Protein AF-A0A3S4K593-F1 (afdb_monomer_lite)

pLDDT: mean 78.98, std 23.06, range [25.23, 98.31]

Foldseek 3Di:
DDDPDDDPLRVLVVVLVVLCVQPQKDAQLSQVLVVPPVGPVVNVVVLVVCVVVVQWDWACLFPQRDGTMIGGPVSSVVLVVLQVCLVPPDWFDKDKDQLQDSLNCYQRRHDQADFPDPDDDHNDPQKIWIDGSLDTQKTADHPRPDIGGRDPPDDPDDDPDDDDDDDPDRRPGNGRHRPDDDD

Organism: Escherichia coli (NCBI:txid562)

Radius of gyration: 18.24 Å; chains: 1; bounding box: 59×36×46 Å

Sequence (183 aa):
MQVEPLNDTERMLALAENMLDRYGIISRQAVIAENIPGGFPSMQTL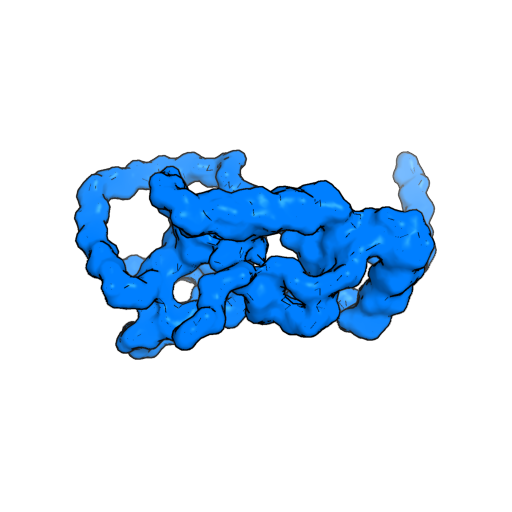CRSMEDSGRIMRGRFVEGLGGAQFAERLTIDRLRDLATQTTQTRHYTPVALSANDPANAWGNLLPWPAHPATLIPTRRAGALVVVSGGKLLLYLAQGGKKNAGLAGKRGITRPRGFPRADYRTASRTTAALYANRSE

Secondary structure (DSSP, 8-state):
---PPPPHHHHHHHHHHHHHHHHSEEEHHHHHHTT-TTHHHHHHHHHHHHHHTTSSEEE--STTS-S-EEE-HHHHHHHHHHHHHHTS---PPPEEEETT-TT--BTTTBPPPP-S-S------TT-EEEEETTEEEEEE-TTSS-EEE-STTS--PPPS-------S--SS-SSTT-S----

InterPro domains:
  IPR055367 Large helicase-related protein, winged-helix domain 4 [PF23234] (7-89)

Structure (mmCIF, N/CA/C/O backbone):
data_AF-A0A3S4K593-F1
#
_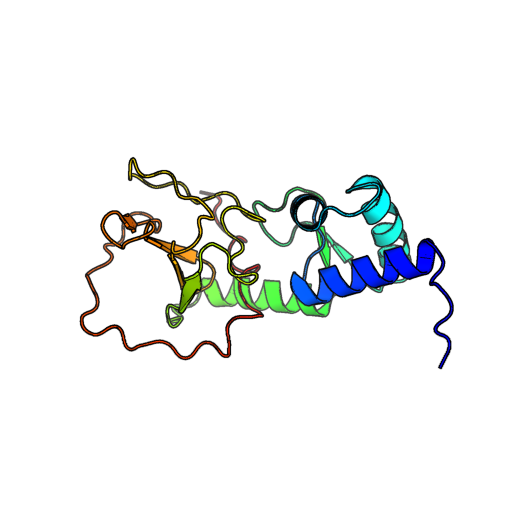entry.id   AF-A0A3S4K593-F1
#
loop_
_atom_site.group_PDB
_atom_site.id
_atom_site.type_symbol
_atom_site.label_atom_id
_atom_site.label_alt_id
_atom_site.label_comp_id
_atom_site.label_asym_id
_atom_site.label_entity_id
_atom_site.label_seq_id
_atom_site.pdbx_PDB_ins_code
_atom_site.Cartn_x
_atom_site.Cartn_y
_atom_site.Cartn_z
_atom_site.occupancy
_atom_site.B_iso_or_equiv
_atom_site.auth_seq_id
_atom_site.auth_comp_id
_atom_site.auth_asym_id
_atom_site.auth_atom_id
_atom_site.pdbx_PDB_model_num
ATOM 1 N N . MET A 1 1 ? -34.392 -3.639 -4.701 1.00 53.28 1 MET A N 1
ATOM 2 C CA . MET A 1 1 ? -33.693 -3.336 -3.437 1.00 53.28 1 MET A CA 1
ATOM 3 C C . MET A 1 1 ? -33.120 -1.935 -3.575 1.00 53.28 1 MET A C 1
ATOM 5 O O . MET A 1 1 ? -32.206 -1.757 -4.368 1.00 53.28 1 MET A O 1
ATOM 9 N N . GLN A 1 2 ? -33.743 -0.931 -2.954 1.00 54.97 2 GLN A N 1
ATOM 10 C CA . GLN A 1 2 ? -33.193 0.428 -2.932 1.00 54.97 2 GLN A CA 1
ATOM 11 C C . GLN A 1 2 ? -32.052 0.427 -1.911 1.00 54.97 2 GLN A C 1
ATOM 13 O O . GLN A 1 2 ? -32.280 0.109 -0.749 1.00 54.97 2 GLN A O 1
ATOM 18 N N . VAL A 1 3 ? -30.823 0.668 -2.366 1.00 69.25 3 VAL A N 1
ATOM 19 C CA . VAL A 1 3 ? -29.665 0.824 -1.480 1.00 69.25 3 VAL A CA 1
ATOM 20 C C . VAL A 1 3 ? -29.672 2.276 -1.026 1.00 69.25 3 VAL A C 1
ATOM 22 O O . VAL A 1 3 ? -29.560 3.166 -1.871 1.00 69.25 3 VAL A O 1
ATOM 25 N N . GLU A 1 4 ? -29.857 2.522 0.271 1.00 74.25 4 GLU A N 1
ATOM 26 C CA . GLU A 1 4 ? -29.693 3.875 0.800 1.00 74.25 4 GLU A CA 1
ATOM 27 C C . GLU A 1 4 ? -28.252 4.358 0.580 1.00 74.25 4 GLU A C 1
ATOM 29 O O . GLU A 1 4 ? -27.303 3.577 0.716 1.00 74.25 4 GLU A O 1
ATOM 34 N N . PRO A 1 5 ? -28.062 5.634 0.207 1.00 75.44 5 PRO A N 1
ATOM 35 C CA . PRO A 1 5 ? -26.732 6.187 0.041 1.00 75.44 5 PRO A CA 1
ATOM 36 C C . PRO A 1 5 ? -26.028 6.271 1.401 1.00 75.44 5 PRO A C 1
ATOM 38 O O . PRO A 1 5 ? -26.540 6.890 2.328 1.00 75.44 5 PRO A O 1
ATOM 41 N N . LEU A 1 6 ? -24.830 5.684 1.488 1.00 80.50 6 LEU A N 1
ATOM 42 C CA . LEU A 1 6 ? -23.963 5.798 2.665 1.00 80.50 6 LEU A CA 1
ATOM 43 C C . LEU A 1 6 ? -23.720 7.269 3.006 1.00 80.50 6 LEU A C 1
ATOM 45 O O . LEU A 1 6 ? -23.399 8.064 2.109 1.00 80.50 6 LEU A O 1
ATOM 49 N N . ASN A 1 7 ? -23.798 7.602 4.295 1.00 90.56 7 ASN A N 1
ATOM 50 C CA . ASN A 1 7 ? -23.361 8.911 4.768 1.00 90.56 7 ASN A CA 1
ATOM 51 C C . ASN A 1 7 ? -21.830 9.058 4.623 1.00 90.56 7 ASN A C 1
ATOM 53 O O . ASN A 1 7 ? -21.107 8.083 4.395 1.00 90.56 7 ASN A O 1
ATOM 57 N N . ASP A 1 8 ? -21.315 10.284 4.727 1.00 88.50 8 ASP A N 1
ATOM 58 C CA . ASP A 1 8 ? -19.896 10.564 4.459 1.00 88.50 8 ASP A CA 1
ATOM 59 C C . ASP A 1 8 ? -18.943 9.783 5.378 1.00 88.50 8 ASP A C 1
ATOM 61 O O . ASP A 1 8 ? -17.885 9.328 4.935 1.00 88.50 8 ASP A O 1
ATOM 65 N N . THR A 1 9 ? -19.335 9.565 6.635 1.00 90.12 9 THR A N 1
ATOM 66 C CA . THR A 1 9 ? -18.557 8.785 7.607 1.00 90.12 9 THR A CA 1
ATOM 67 C C . THR A 1 9 ? -18.510 7.311 7.221 1.00 90.12 9 THR A C 1
ATOM 69 O O . THR A 1 9 ? -17.433 6.717 7.195 1.00 90.12 9 THR A O 1
ATOM 72 N N . GLU A 1 10 ? -19.653 6.720 6.874 1.00 93.00 10 GLU A N 1
ATOM 73 C CA . GLU A 1 10 ? -19.745 5.329 6.424 1.00 93.00 10 GLU A CA 1
ATOM 74 C C . GLU A 1 10 ? -18.969 5.108 5.126 1.00 93.00 10 GLU A C 1
ATOM 76 O O . GLU A 1 10 ? -18.247 4.121 4.987 1.00 93.00 10 GLU A O 1
ATOM 81 N N . ARG A 1 11 ? -19.052 6.058 4.189 1.00 93.38 11 ARG A N 1
ATOM 82 C CA . ARG A 1 11 ? -18.279 6.026 2.946 1.00 93.38 11 ARG A CA 1
ATOM 83 C C . ARG A 1 11 ? -16.781 6.067 3.230 1.00 93.38 11 ARG A C 1
ATOM 85 O O . ARG A 1 11 ? -16.032 5.293 2.639 1.00 93.38 11 ARG A O 1
ATOM 92 N N . MET A 1 12 ? -16.337 6.952 4.121 1.00 94.62 12 MET A N 1
ATOM 93 C CA . MET A 1 12 ? -14.921 7.063 4.468 1.00 94.62 12 MET A CA 1
ATOM 94 C C . MET A 1 12 ? -14.413 5.817 5.202 1.00 94.62 12 MET A C 1
ATOM 96 O O . MET A 1 12 ? -13.297 5.367 4.938 1.00 94.62 12 MET A O 1
ATOM 100 N N . LEU A 1 13 ? -15.240 5.218 6.064 1.00 95.88 13 LEU A N 1
ATOM 101 C CA . LEU A 1 13 ? -14.934 3.946 6.713 1.00 95.88 13 LEU A CA 1
ATOM 102 C C . LEU A 1 13 ? -14.806 2.806 5.697 1.00 95.88 13 LEU A C 1
ATOM 104 O O . LEU A 1 13 ? -13.802 2.099 5.716 1.00 95.88 13 LEU A O 1
ATOM 108 N N . ALA A 1 14 ? -15.749 2.684 4.761 1.00 96.19 14 ALA A N 1
ATOM 109 C CA . ALA A 1 14 ? -15.688 1.680 3.702 1.00 96.19 14 ALA A CA 1
ATOM 110 C C . ALA A 1 14 ? -14.439 1.846 2.815 1.00 96.19 14 ALA A C 1
ATOM 112 O O . ALA A 1 14 ? -13.815 0.860 2.419 1.00 96.19 14 ALA A O 1
ATOM 113 N N . LEU A 1 15 ? -14.029 3.090 2.531 1.00 96.19 15 LEU A N 1
ATOM 114 C CA . LEU A 1 15 ? -12.772 3.369 1.831 1.00 96.19 15 LEU A CA 1
ATOM 115 C C . LEU A 1 15 ? -11.554 2.925 2.652 1.00 96.19 15 LEU A C 1
ATOM 117 O O . LEU A 1 15 ? -10.645 2.310 2.099 1.00 96.19 15 LEU A O 1
ATOM 121 N N . ALA A 1 16 ? -11.527 3.203 3.957 1.00 96.81 16 ALA A N 1
ATOM 122 C CA . ALA A 1 16 ? -10.438 2.774 4.833 1.00 96.81 16 ALA A CA 1
ATOM 123 C C . ALA A 1 16 ? -10.330 1.242 4.904 1.00 96.81 16 ALA A C 1
ATOM 125 O O . ALA A 1 16 ? -9.234 0.698 4.776 1.00 96.81 16 ALA A O 1
ATOM 126 N N . GLU A 1 17 ? -11.457 0.545 5.043 1.00 95.94 17 GLU A N 1
ATOM 127 C CA . GLU A 1 17 ? -11.517 -0.921 5.047 1.00 95.94 17 GLU A CA 1
ATOM 128 C C . GLU A 1 17 ? -11.029 -1.500 3.716 1.00 95.94 17 GLU A C 1
ATOM 130 O O . GLU A 1 17 ? -10.149 -2.360 3.705 1.00 95.94 17 GLU A O 1
ATOM 135 N N . ASN A 1 18 ? -11.474 -0.942 2.586 1.00 95.19 18 ASN A N 1
ATOM 136 C CA . ASN A 1 18 ? -10.982 -1.347 1.270 1.00 95.19 18 ASN A CA 1
ATOM 137 C C . ASN A 1 18 ? -9.464 -1.146 1.120 1.00 95.19 18 ASN A C 1
ATOM 139 O O . ASN A 1 18 ? -8.766 -1.999 0.568 1.00 95.19 18 ASN A O 1
ATOM 143 N N . MET A 1 19 ? -8.933 -0.033 1.634 1.00 94.44 19 MET A N 1
ATOM 144 C CA . MET A 1 19 ? -7.496 0.227 1.619 1.00 94.44 19 MET A CA 1
ATOM 145 C C . MET A 1 19 ? -6.718 -0.766 2.488 1.00 94.44 19 MET A C 1
ATOM 147 O O . MET A 1 19 ? -5.646 -1.211 2.073 1.00 94.44 19 MET A O 1
ATOM 151 N N . LEU A 1 20 ? -7.232 -1.129 3.666 1.00 94.88 20 LEU A N 1
ATOM 152 C CA . LEU A 1 20 ? -6.619 -2.145 4.526 1.00 94.88 20 LEU A CA 1
ATOM 153 C C . LEU A 1 20 ? -6.642 -3.523 3.857 1.00 94.88 20 LEU A C 1
ATOM 155 O O . LEU A 1 20 ? -5.616 -4.197 3.846 1.00 94.88 20 LEU A O 1
ATOM 159 N N . ASP A 1 21 ? -7.738 -3.898 3.203 1.00 92.88 21 ASP A N 1
ATOM 160 C CA . ASP A 1 21 ? -7.832 -5.161 2.463 1.00 92.88 21 ASP A CA 1
ATOM 161 C C . ASP A 1 21 ? -6.858 -5.229 1.281 1.00 92.88 21 ASP A C 1
ATOM 163 O O . ASP A 1 21 ? -6.242 -6.268 1.016 1.00 92.88 21 ASP A O 1
ATOM 167 N N . ARG A 1 22 ? -6.711 -4.117 0.552 1.00 89.94 22 ARG A N 1
ATOM 168 C CA . ARG A 1 22 ? -5.886 -4.046 -0.659 1.00 89.94 22 ARG A CA 1
ATOM 169 C C . ARG A 1 22 ? -4.398 -3.921 -0.356 1.00 89.94 22 ARG A C 1
ATOM 171 O O . ARG A 1 22 ? -3.582 -4.565 -1.015 1.00 89.94 22 ARG A O 1
ATOM 178 N N . TYR A 1 23 ? -4.037 -3.066 0.597 1.00 91.38 23 TYR A N 1
ATOM 179 C CA . TYR A 1 23 ? -2.646 -2.698 0.868 1.00 91.38 23 TYR A CA 1
ATOM 180 C C . TYR A 1 23 ? -2.095 -3.298 2.159 1.00 91.38 23 TYR A C 1
ATOM 182 O O . TYR A 1 23 ? -0.877 -3.326 2.342 1.00 91.38 23 TYR A O 1
ATOM 190 N N . GLY A 1 24 ? -2.956 -3.726 3.083 1.00 93.94 24 GLY A N 1
ATOM 191 C CA . GLY A 1 24 ? -2.598 -4.111 4.451 1.00 93.94 24 GLY A CA 1
ATOM 192 C C . GLY A 1 24 ? -2.220 -2.929 5.353 1.00 93.94 24 GLY A C 1
ATOM 193 O O . GLY A 1 24 ? -2.359 -3.012 6.571 1.00 93.94 24 GLY A O 1
ATOM 194 N N . ILE A 1 25 ? -1.741 -1.829 4.767 1.00 95.25 25 ILE A N 1
ATOM 195 C CA . ILE A 1 25 ? -1.245 -0.643 5.462 1.00 95.25 25 ILE A CA 1
ATOM 196 C C . ILE A 1 25 ? -1.820 0.609 4.804 1.00 95.25 25 ILE A C 1
ATOM 198 O O . ILE A 1 25 ? -1.607 0.855 3.614 1.00 95.25 25 ILE A O 1
ATOM 202 N N . ILE A 1 26 ? -2.454 1.464 5.600 1.00 97.31 26 ILE A N 1
ATOM 203 C CA . ILE A 1 26 ? -2.794 2.827 5.197 1.00 97.31 26 ILE A CA 1
ATOM 204 C C . ILE A 1 26 ? -1.579 3.722 5.441 1.00 97.31 26 ILE A C 1
ATOM 206 O O . ILE A 1 26 ? -1.039 3.804 6.544 1.00 97.31 26 ILE A O 1
ATOM 210 N N . SER A 1 27 ? -1.155 4.422 4.393 1.00 95.81 27 SER A N 1
ATOM 211 C CA . SER A 1 27 ? -0.065 5.398 4.415 1.00 95.81 27 SER A CA 1
ATOM 212 C C . SER A 1 27 ? -0.424 6.601 3.551 1.00 95.81 27 SER A C 1
ATOM 214 O O . SER A 1 27 ? -1.350 6.543 2.739 1.00 95.81 27 SER A O 1
ATOM 216 N N . ARG A 1 28 ? 0.348 7.689 3.661 1.00 95.31 28 ARG A N 1
ATOM 217 C CA . ARG A 1 28 ? 0.160 8.866 2.799 1.00 95.31 28 ARG A CA 1
ATOM 218 C C . ARG A 1 28 ? 0.206 8.509 1.312 1.00 95.31 28 ARG A C 1
ATOM 220 O O . ARG A 1 28 ? -0.606 9.024 0.552 1.00 95.31 28 ARG A O 1
ATOM 227 N N . GLN A 1 29 ? 1.129 7.636 0.907 1.00 92.44 29 GLN A N 1
ATOM 228 C CA . GLN A 1 29 ? 1.266 7.241 -0.498 1.00 92.44 29 GLN A CA 1
ATOM 229 C C . GLN A 1 29 ? 0.076 6.407 -0.974 1.00 92.44 29 GLN A C 1
ATOM 231 O O . GLN A 1 29 ? -0.428 6.653 -2.063 1.00 92.44 29 GLN A O 1
ATOM 236 N N . ALA A 1 30 ? -0.433 5.492 -0.141 1.00 92.94 30 ALA A N 1
ATOM 237 C CA . ALA A 1 30 ? -1.635 4.724 -0.470 1.00 92.94 30 ALA A CA 1
ATOM 238 C C . ALA A 1 30 ? -2.862 5.634 -0.649 1.00 92.94 30 ALA A C 1
ATOM 240 O O . ALA A 1 30 ? -3.626 5.462 -1.591 1.00 92.94 30 ALA A O 1
ATOM 241 N N . VAL A 1 31 ? -3.011 6.647 0.210 1.00 95.38 31 VAL A N 1
ATOM 242 C CA . VAL A 1 31 ? -4.120 7.611 0.122 1.00 95.38 31 VAL A CA 1
ATOM 243 C C . VAL A 1 31 ? -4.052 8.452 -1.155 1.00 95.38 31 VAL A C 1
ATOM 245 O O . VAL A 1 31 ? -5.079 8.720 -1.775 1.00 95.38 31 VAL A O 1
ATOM 248 N N . ILE A 1 32 ? -2.848 8.851 -1.569 1.00 93.50 32 ILE A N 1
ATOM 249 C CA . ILE A 1 32 ? -2.639 9.563 -2.837 1.00 93.50 32 ILE A CA 1
ATOM 250 C C . ILE A 1 32 ? -2.927 8.641 -4.024 1.00 93.50 32 ILE A C 1
ATOM 252 O O . ILE A 1 32 ? -3.593 9.062 -4.965 1.00 93.50 32 ILE A O 1
ATOM 256 N N . ALA A 1 33 ? -2.459 7.392 -3.971 1.00 89.50 33 ALA A N 1
ATOM 257 C CA . ALA A 1 33 ? -2.643 6.418 -5.043 1.00 89.50 33 ALA A CA 1
ATOM 258 C C . ALA A 1 33 ? -4.123 6.087 -5.304 1.00 89.50 33 ALA A C 1
ATOM 260 O O . ALA A 1 33 ? -4.497 5.873 -6.453 1.00 89.50 33 ALA A O 1
ATOM 261 N N . GLU A 1 34 ? -4.957 6.077 -4.262 1.00 91.12 34 GLU A N 1
ATOM 262 C CA . GLU A 1 34 ? -6.409 5.863 -4.373 1.00 91.12 34 GLU A CA 1
ATOM 263 C C . GLU A 1 34 ? -7.211 7.151 -4.606 1.00 91.12 34 GLU A C 1
ATOM 265 O O . GLU A 1 34 ? -8.431 7.098 -4.741 1.00 91.12 34 GLU A O 1
ATOM 270 N N . ASN A 1 35 ? -6.551 8.315 -4.658 1.00 93.69 35 ASN A N 1
ATOM 271 C CA . ASN A 1 35 ? -7.200 9.616 -4.831 1.00 93.69 35 ASN A CA 1
ATOM 272 C C . ASN A 1 35 ? -8.357 9.849 -3.832 1.00 93.69 35 ASN A C 1
ATOM 274 O O . ASN A 1 35 ? -9.458 10.259 -4.207 1.00 93.69 35 ASN A O 1
ATOM 278 N N . ILE A 1 36 ? -8.118 9.553 -2.549 1.00 95.00 36 ILE A N 1
ATOM 279 C CA . ILE A 1 36 ? -9.166 9.637 -1.524 1.00 95.00 36 ILE A CA 1
ATOM 280 C C . ILE A 1 36 ? -9.594 11.100 -1.300 1.00 95.00 36 ILE A C 1
ATOM 282 O O . ILE A 1 36 ? -8.732 11.961 -1.068 1.00 95.00 36 ILE A O 1
ATOM 286 N N . PRO A 1 37 ? -10.908 11.398 -1.286 1.00 91.69 37 PRO A N 1
ATOM 287 C CA . PRO A 1 37 ? -11.426 12.725 -0.961 1.00 91.69 37 PRO A CA 1
ATOM 288 C C . PRO A 1 37 ? -10.941 13.242 0.401 1.00 91.69 37 PRO A C 1
ATOM 290 O O . PRO A 1 37 ? -10.888 12.511 1.387 1.00 91.69 37 PRO A O 1
ATOM 293 N N . GLY A 1 38 ? -10.552 14.518 0.462 1.00 93.75 38 GLY A N 1
ATOM 294 C CA . GLY A 1 38 ? -9.968 15.121 1.671 1.00 93.75 38 GLY A CA 1
ATOM 295 C C . GLY A 1 38 ? -8.533 14.664 1.982 1.00 93.75 38 GLY A C 1
ATOM 296 O O . GLY A 1 38 ? -7.913 15.167 2.922 1.00 93.75 38 GLY A O 1
ATOM 297 N N . GLY A 1 39 ? -7.979 13.751 1.180 1.00 95.62 39 GLY A N 1
ATOM 298 C CA . GLY A 1 39 ? -6.589 13.326 1.231 1.00 95.62 39 GLY A CA 1
ATOM 299 C C . GLY A 1 39 ? -6.169 12.698 2.560 1.00 95.62 39 GLY A C 1
ATOM 300 O O . GLY A 1 39 ? -6.969 12.191 3.348 1.00 95.62 39 GLY A O 1
ATOM 301 N N . PHE A 1 40 ? -4.858 12.723 2.807 1.00 95.69 40 PHE A N 1
ATOM 302 C CA . PHE A 1 40 ? -4.274 12.087 3.987 1.00 95.69 40 PHE A CA 1
ATOM 303 C C . PHE A 1 40 ? -4.772 12.653 5.327 1.00 95.69 40 PHE A C 1
ATOM 305 O O . PHE A 1 40 ? -4.988 11.839 6.216 1.00 95.69 40 PHE A O 1
ATOM 312 N N . PRO A 1 41 ? -5.003 13.970 5.512 1.00 96.00 41 PRO A N 1
ATOM 313 C CA . PRO A 1 41 ? -5.513 14.487 6.783 1.00 96.00 41 PRO A CA 1
ATOM 314 C C . PRO A 1 41 ? -6.871 13.894 7.175 1.00 96.00 41 PRO A C 1
ATOM 316 O O . PRO A 1 41 ? -7.036 13.470 8.315 1.00 96.00 41 PRO A O 1
ATOM 319 N N . SER A 1 42 ? -7.808 13.797 6.223 1.00 95.31 42 SER A N 1
ATOM 320 C CA . SER A 1 42 ? -9.131 13.206 6.464 1.00 95.31 42 SER A CA 1
ATOM 321 C C . SER A 1 42 ? -9.020 11.729 6.855 1.00 95.31 42 SER A C 1
ATOM 323 O O . SER A 1 42 ? -9.529 11.305 7.894 1.00 95.31 42 SER A O 1
ATOM 325 N N . MET A 1 43 ? -8.246 10.956 6.082 1.00 96.88 43 MET A N 1
ATOM 326 C CA . MET A 1 43 ? -8.004 9.542 6.379 1.00 96.88 43 MET A CA 1
ATOM 327 C C . MET A 1 43 ? -7.274 9.347 7.711 1.00 96.88 43 MET A C 1
ATOM 329 O O . MET A 1 43 ? -7.582 8.428 8.463 1.00 96.88 43 MET A O 1
ATOM 333 N N . GLN A 1 44 ? -6.326 10.224 8.040 1.00 95.94 44 GLN A N 1
ATOM 334 C CA . GLN A 1 44 ? -5.584 10.163 9.291 1.00 95.94 44 GLN A CA 1
ATOM 335 C C . GLN A 1 44 ? -6.494 10.401 10.501 1.00 95.94 44 GLN A C 1
ATOM 337 O O . GLN A 1 44 ? -6.309 9.728 11.512 1.00 95.94 44 GLN A O 1
ATOM 342 N N . THR A 1 45 ? -7.460 11.319 10.419 1.00 96.38 45 THR A N 1
ATOM 343 C CA . THR A 1 45 ? -8.445 11.543 11.490 1.00 96.38 45 THR A CA 1
ATOM 344 C C . THR A 1 45 ? -9.266 10.283 11.755 1.00 96.38 45 THR A C 1
ATOM 346 O O . THR A 1 45 ? -9.358 9.850 12.902 1.00 96.38 45 THR A O 1
ATOM 349 N N . LEU A 1 46 ? -9.781 9.641 10.701 1.00 96.75 46 LEU A N 1
ATOM 350 C CA . LEU A 1 46 ? -10.498 8.372 10.834 1.00 96.75 46 LEU A CA 1
ATOM 351 C C . LEU A 1 46 ? -9.595 7.267 11.406 1.00 96.75 46 LEU A C 1
ATOM 353 O O . LEU A 1 46 ? -9.988 6.575 12.340 1.00 96.75 46 LEU A O 1
ATOM 357 N N . CYS A 1 47 ? -8.366 7.134 10.900 1.00 97.38 47 CYS A N 1
ATOM 358 C CA . CYS A 1 47 ? -7.415 6.135 11.387 1.00 97.38 47 CYS A CA 1
ATOM 359 C C . CYS A 1 47 ? -7.083 6.316 12.876 1.00 97.38 47 CYS A C 1
ATOM 361 O O . CYS A 1 47 ? -6.910 5.321 13.570 1.00 97.38 47 CYS A O 1
ATOM 363 N N . ARG A 1 48 ? -7.024 7.556 13.386 1.00 97.06 48 ARG A N 1
ATOM 364 C CA . ARG A 1 48 ? -6.854 7.813 14.827 1.00 97.06 48 ARG A CA 1
ATOM 365 C C . ARG A 1 48 ? -8.048 7.307 15.631 1.00 97.06 48 ARG A C 1
ATOM 367 O O . ARG A 1 48 ? -7.851 6.597 16.602 1.00 97.06 48 ARG A O 1
ATOM 374 N N . SER A 1 49 ? -9.273 7.574 15.180 1.00 96.94 49 SER A N 1
ATOM 375 C CA . SER A 1 49 ? -10.470 7.034 15.839 1.00 96.94 49 SER A CA 1
ATOM 376 C C . SER A 1 49 ? -10.499 5.497 15.819 1.00 96.94 49 SER A C 1
ATOM 378 O O . SER A 1 49 ? -10.834 4.858 16.817 1.00 96.94 49 SER A O 1
ATOM 380 N N . MET A 1 50 ? -10.086 4.881 14.707 1.00 97.44 50 MET A N 1
ATOM 381 C CA . MET A 1 50 ? -9.946 3.425 14.614 1.00 97.44 50 MET A CA 1
ATOM 382 C C . MET A 1 50 ? -8.842 2.885 15.540 1.00 97.44 50 MET A C 1
ATOM 384 O O . MET A 1 50 ? -9.012 1.813 16.120 1.00 97.44 50 MET A O 1
ATOM 388 N N . GLU A 1 51 ? -7.736 3.611 15.698 1.00 97.75 51 GLU A N 1
ATOM 389 C CA . GLU A 1 51 ? -6.660 3.295 16.643 1.00 97.75 51 GLU A CA 1
ATOM 390 C C . GLU A 1 51 ? -7.139 3.377 18.098 1.00 97.75 51 GLU A C 1
ATOM 392 O O . GLU A 1 51 ? -6.912 2.432 18.851 1.00 97.75 51 GLU A O 1
ATOM 397 N N . ASP A 1 52 ? -7.876 4.427 18.468 1.00 97.88 52 ASP A N 1
ATOM 398 C CA . ASP A 1 52 ? -8.443 4.599 19.813 1.00 97.88 52 ASP A CA 1
ATOM 399 C C . ASP A 1 52 ? -9.390 3.441 20.181 1.00 97.88 52 ASP A C 1
ATOM 401 O O . ASP A 1 52 ? -9.421 2.984 21.322 1.00 97.88 52 ASP A O 1
ATOM 405 N N . SER A 1 53 ? -10.123 2.909 19.195 1.00 96.56 53 SER A N 1
ATOM 406 C CA . SER A 1 53 ? -10.971 1.715 19.356 1.00 96.56 53 SER A CA 1
ATOM 407 C C . SER A 1 53 ? -10.204 0.381 19.343 1.00 96.56 53 SER A C 1
ATOM 409 O O . SER A 1 53 ? -10.801 -0.682 19.511 1.00 96.56 53 SER A O 1
ATOM 411 N N . GLY A 1 54 ? -8.891 0.407 19.102 1.00 96.31 54 GLY A N 1
ATOM 412 C CA . GLY A 1 54 ? -8.027 -0.773 19.040 1.00 96.31 54 GLY A CA 1
ATOM 413 C C . GLY A 1 54 ? -8.139 -1.607 17.757 1.00 96.31 54 GLY A C 1
ATOM 414 O O . GLY A 1 54 ? -7.536 -2.680 17.688 1.00 96.31 54 GLY A O 1
ATOM 415 N N . ARG A 1 55 ? -8.876 -1.146 16.733 1.00 96.31 55 ARG A N 1
ATOM 416 C CA . ARG A 1 55 ? -9.043 -1.865 15.451 1.00 96.31 55 ARG A CA 1
ATOM 417 C C . ARG A 1 55 ? -7.751 -1.914 14.638 1.00 96.31 55 ARG A C 1
ATOM 419 O O . ARG A 1 55 ? -7.456 -2.918 13.993 1.00 96.31 55 ARG A O 1
ATOM 426 N N . ILE A 1 56 ? -6.980 -0.832 14.671 1.00 98.12 56 ILE A N 1
ATOM 427 C CA . ILE A 1 56 ? -5.698 -0.704 13.971 1.00 98.12 56 ILE A CA 1
ATOM 428 C C . ILE A 1 56 ? -4.640 -0.138 14.912 1.00 98.12 56 ILE A C 1
ATOM 430 O O . ILE A 1 56 ? -4.952 0.357 15.990 1.00 98.12 56 ILE A O 1
ATOM 434 N N . MET A 1 57 ? -3.380 -0.201 14.501 1.00 98.12 57 MET A N 1
ATOM 435 C CA . MET A 1 57 ? -2.266 0.398 15.228 1.00 98.12 57 MET A CA 1
ATOM 436 C C . MET A 1 57 ? -1.490 1.336 14.331 1.00 98.12 57 MET A C 1
ATOM 438 O O . MET A 1 57 ? -1.241 1.019 13.161 1.00 98.12 57 MET A O 1
ATOM 442 N N . ARG A 1 58 ? -1.033 2.450 14.899 1.00 97.44 58 ARG A N 1
ATOM 443 C CA . ARG A 1 58 ? -0.077 3.325 14.237 1.00 97.44 58 ARG A CA 1
ATOM 444 C C . ARG A 1 58 ? 1.356 2.837 14.430 1.00 97.44 58 ARG A C 1
ATOM 446 O O . ARG A 1 58 ? 1.746 2.368 15.495 1.00 97.44 58 ARG A O 1
ATOM 453 N N . GLY A 1 59 ? 2.181 3.015 13.407 1.00 95.44 59 GLY A N 1
ATOM 454 C CA . GLY A 1 59 ? 3.609 2.741 13.496 1.00 95.44 59 GLY A CA 1
ATOM 455 C C . GLY A 1 59 ? 4.368 3.090 12.226 1.00 95.44 59 GLY A C 1
ATOM 456 O O . GLY A 1 59 ? 3.889 3.833 11.367 1.00 95.44 59 GLY A O 1
ATOM 457 N N . ARG A 1 60 ? 5.577 2.537 12.122 1.00 94.81 60 ARG A N 1
ATOM 458 C CA . ARG A 1 60 ? 6.384 2.511 10.903 1.00 94.81 60 ARG A CA 1
ATOM 459 C C . ARG A 1 60 ? 6.743 1.057 10.631 1.00 94.81 60 ARG A C 1
ATOM 461 O O . ARG A 1 60 ? 7.644 0.521 11.266 1.00 94.81 60 ARG A O 1
ATOM 468 N N . PHE A 1 61 ? 6.003 0.425 9.730 1.00 93.12 61 PHE A N 1
ATOM 469 C CA . PHE A 1 61 ? 6.131 -1.008 9.470 1.00 93.12 61 PHE A CA 1
ATOM 470 C C . PHE A 1 61 ? 6.948 -1.285 8.207 1.00 93.12 61 PHE A C 1
ATOM 472 O O . PHE A 1 61 ? 7.657 -2.282 8.136 1.00 93.12 61 PHE A O 1
ATOM 479 N N . VAL A 1 62 ? 6.861 -0.388 7.220 1.00 91.06 62 VAL A N 1
ATOM 480 C CA . VAL A 1 62 ? 7.503 -0.542 5.910 1.00 91.06 62 VAL A CA 1
ATOM 481 C C . VAL A 1 62 ? 8.276 0.721 5.556 1.00 91.06 62 VAL A C 1
ATOM 483 O O . VAL A 1 62 ? 7.732 1.827 5.583 1.00 91.06 62 VAL A O 1
ATOM 486 N N . GLU A 1 63 ? 9.551 0.581 5.218 1.00 87.88 63 GLU A N 1
ATOM 487 C CA . GLU A 1 63 ? 10.362 1.705 4.752 1.00 87.88 63 GLU A CA 1
ATOM 488 C C . GLU A 1 63 ? 9.871 2.214 3.384 1.00 87.88 63 GLU A C 1
ATOM 490 O O . GLU A 1 63 ? 9.298 1.478 2.583 1.00 87.88 63 GLU A O 1
ATOM 495 N N . GLY A 1 64 ? 10.047 3.508 3.115 1.00 86.06 64 GLY A N 1
ATOM 496 C CA . GLY A 1 64 ? 9.626 4.128 1.854 1.00 86.06 64 GLY A CA 1
ATOM 497 C C . GLY A 1 64 ? 8.146 4.531 1.781 1.00 86.06 64 GLY A C 1
ATOM 498 O O . GLY A 1 64 ? 7.807 5.370 0.953 1.00 86.06 64 GLY A O 1
ATOM 499 N N . LEU A 1 65 ? 7.277 4.051 2.685 1.00 87.81 65 LEU A N 1
ATOM 500 C CA . LEU A 1 65 ? 5.857 4.460 2.756 1.00 87.81 65 LEU A CA 1
ATOM 501 C C . LEU A 1 65 ? 5.595 5.714 3.612 1.00 87.81 65 LEU A C 1
ATOM 503 O O . LEU A 1 65 ? 4.448 6.104 3.839 1.00 87.81 65 LEU A O 1
ATOM 507 N N . GLY A 1 66 ? 6.651 6.385 4.071 1.00 84.81 66 GLY A N 1
ATOM 508 C CA . GLY A 1 66 ? 6.552 7.568 4.924 1.00 84.81 66 GLY A CA 1
ATOM 509 C C . GLY A 1 66 ? 6.352 7.244 6.408 1.00 84.81 66 GLY A C 1
ATOM 510 O O . GLY A 1 66 ? 6.339 6.087 6.827 1.00 84.81 66 GLY A O 1
ATOM 511 N N . GLY A 1 67 ? 6.266 8.300 7.223 1.00 85.44 67 GLY A N 1
ATOM 512 C CA . GLY A 1 67 ? 6.393 8.192 8.679 1.00 85.44 67 GLY A CA 1
ATOM 513 C C . GLY A 1 67 ? 5.156 7.681 9.421 1.00 85.44 67 GLY A C 1
ATOM 514 O O . GLY A 1 67 ? 5.314 6.933 10.378 1.00 85.44 67 GLY A O 1
ATOM 515 N N . ALA A 1 68 ? 3.950 8.083 9.011 1.00 93.75 68 ALA A N 1
ATOM 516 C CA . ALA A 1 68 ? 2.705 7.646 9.641 1.00 93.75 68 ALA A CA 1
ATOM 517 C C . ALA A 1 68 ? 2.065 6.524 8.821 1.00 93.75 68 ALA A C 1
ATOM 519 O O . ALA A 1 68 ? 1.680 6.741 7.670 1.00 93.75 68 ALA A O 1
ATOM 520 N N . GLN A 1 69 ? 1.965 5.345 9.431 1.00 97.31 69 GLN A N 1
ATOM 521 C CA . GLN A 1 69 ? 1.344 4.161 8.851 1.00 97.31 69 GLN A CA 1
ATOM 522 C C . GLN A 1 69 ? 0.360 3.568 9.848 1.00 97.31 69 GLN A C 1
ATOM 524 O O . GLN A 1 69 ? 0.604 3.629 11.053 1.00 97.31 69 GLN A O 1
ATOM 529 N N . PHE A 1 70 ? -0.719 2.987 9.337 1.00 98.31 70 PHE A N 1
ATOM 530 C CA . PHE A 1 70 ? -1.739 2.325 10.138 1.00 98.31 70 PHE A CA 1
ATOM 531 C C . PHE A 1 70 ? -2.045 0.958 9.548 1.00 98.31 70 PHE A C 1
ATOM 533 O O . PHE A 1 70 ? -2.173 0.830 8.332 1.00 98.31 70 PHE A O 1
ATOM 540 N N . ALA A 1 71 ? -2.141 -0.057 10.395 1.00 98.00 71 ALA A N 1
ATOM 541 C CA . ALA A 1 71 ? -2.415 -1.419 9.960 1.00 98.00 71 ALA A CA 1
ATOM 5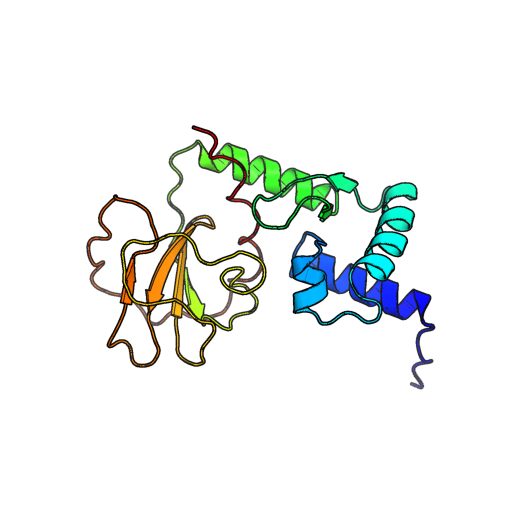42 C C . ALA A 1 71 ? -3.136 -2.202 11.055 1.00 98.00 71 ALA A C 1
ATOM 544 O O . ALA A 1 71 ? -3.019 -1.892 12.242 1.00 98.00 71 ALA A O 1
ATOM 545 N N . GLU A 1 72 ? -3.850 -3.247 10.657 1.00 98.25 72 GLU A N 1
ATOM 546 C CA . GLU A 1 72 ? -4.393 -4.222 11.598 1.00 98.25 72 GLU A CA 1
ATOM 547 C C . GLU A 1 72 ? -3.266 -5.004 12.280 1.00 98.25 72 GLU A C 1
ATOM 549 O O . GLU A 1 72 ? -2.227 -5.288 11.674 1.00 98.25 72 GLU A O 1
ATOM 554 N N . ARG A 1 73 ? -3.493 -5.424 13.530 1.00 96.50 73 ARG A N 1
ATOM 555 C CA . ARG A 1 73 ? -2.517 -6.200 14.311 1.00 96.50 73 ARG A CA 1
ATOM 556 C C . ARG A 1 73 ? -2.023 -7.440 13.561 1.00 96.50 73 ARG A C 1
ATOM 558 O O . ARG A 1 73 ? -0.820 -7.658 13.477 1.00 96.50 73 ARG A O 1
ATOM 565 N N . LEU A 1 74 ? -2.937 -8.194 12.946 1.00 95.62 74 LEU A N 1
ATOM 566 C CA . LEU A 1 74 ? -2.593 -9.394 12.180 1.00 95.62 74 LEU A CA 1
ATOM 567 C C . LEU A 1 74 ? -1.659 -9.081 11.002 1.00 95.62 74 LEU A C 1
ATOM 569 O O . LEU A 1 74 ? -0.760 -9.862 10.692 1.00 95.62 74 LEU A O 1
ATOM 573 N N . THR A 1 75 ? -1.850 -7.937 10.343 1.00 96.44 75 THR A N 1
ATOM 574 C CA . THR A 1 75 ? -0.951 -7.493 9.275 1.00 96.44 75 THR A CA 1
ATOM 575 C C . THR A 1 75 ? 0.424 -7.153 9.835 1.00 96.44 75 THR A C 1
ATOM 577 O O . THR A 1 75 ? 1.424 -7.572 9.261 1.00 96.44 75 THR A O 1
ATOM 580 N N . ILE A 1 76 ? 0.498 -6.469 10.976 1.00 96.00 76 ILE A N 1
ATOM 581 C CA . ILE A 1 76 ? 1.769 -6.139 11.638 1.00 96.00 76 ILE A CA 1
ATOM 582 C C . ILE A 1 76 ? 2.539 -7.406 12.013 1.00 96.00 76 ILE A C 1
ATOM 584 O O . ILE A 1 76 ? 3.737 -7.494 11.744 1.00 96.00 76 ILE A O 1
ATOM 588 N N . ASP A 1 77 ? 1.859 -8.401 12.577 1.00 95.25 77 ASP A N 1
ATOM 589 C CA . ASP A 1 77 ? 2.484 -9.666 12.961 1.00 95.25 77 ASP A CA 1
ATOM 590 C C . ASP A 1 77 ? 3.008 -10.418 11.728 1.00 95.25 77 ASP A C 1
ATOM 592 O O . ASP A 1 77 ? 4.170 -10.822 11.693 1.00 95.25 77 ASP A O 1
ATOM 596 N N . ARG A 1 78 ? 2.231 -10.464 10.637 1.00 92.88 78 ARG A N 1
ATOM 597 C CA . ARG A 1 78 ? 2.696 -11.016 9.352 1.00 92.88 78 ARG A CA 1
ATOM 598 C C . ARG A 1 78 ? 3.910 -10.276 8.786 1.00 92.88 78 ARG A C 1
ATOM 600 O O . ARG A 1 78 ? 4.807 -10.911 8.232 1.00 92.88 78 ARG A O 1
ATOM 607 N N . LEU A 1 79 ? 3.951 -8.945 8.889 1.00 91.75 79 LEU A N 1
ATOM 608 C CA . LEU A 1 79 ? 5.097 -8.148 8.438 1.00 91.75 79 LEU A CA 1
ATOM 609 C C . LEU A 1 79 ? 6.351 -8.478 9.258 1.00 91.75 79 LEU A C 1
ATOM 611 O O . LEU A 1 79 ? 7.430 -8.612 8.684 1.00 91.75 79 LEU A O 1
ATOM 615 N N . ARG A 1 80 ? 6.210 -8.664 10.577 1.00 90.94 80 ARG A N 1
ATOM 616 C CA . ARG A 1 80 ? 7.309 -9.081 11.462 1.00 90.94 80 ARG A CA 1
ATOM 617 C C . ARG A 1 80 ? 7.816 -10.477 11.119 1.00 90.94 80 ARG A C 1
ATOM 619 O O . ARG A 1 80 ? 9.026 -10.663 11.010 1.00 90.94 80 ARG A O 1
ATOM 626 N N . ASP A 1 81 ? 6.920 -11.427 10.873 1.00 89.12 81 ASP A N 1
ATOM 627 C CA . ASP A 1 81 ? 7.297 -12.784 10.470 1.00 89.12 81 ASP A CA 1
ATOM 628 C C . ASP A 1 81 ? 8.086 -12.783 9.158 1.00 89.12 81 ASP A C 1
ATOM 630 O O . ASP A 1 81 ? 9.121 -13.440 9.040 1.00 89.12 81 ASP A O 1
ATOM 634 N N . LEU A 1 82 ? 7.632 -12.008 8.172 1.00 85.25 82 LEU A N 1
ATOM 635 C CA . LEU A 1 82 ? 8.312 -11.860 6.885 1.00 85.25 82 LEU A CA 1
ATOM 636 C C . LEU A 1 82 ? 9.672 -11.155 7.027 1.00 85.25 82 LEU A C 1
ATOM 638 O O . LEU A 1 82 ? 10.637 -11.549 6.364 1.00 85.25 82 LEU A O 1
ATOM 642 N N . ALA A 1 83 ? 9.786 -10.169 7.920 1.00 83.62 83 ALA A N 1
ATOM 643 C CA . ALA A 1 83 ? 11.058 -9.521 8.230 1.00 83.62 83 ALA A CA 1
ATOM 644 C C . ALA A 1 83 ? 12.060 -10.514 8.848 1.00 83.62 83 ALA A C 1
ATOM 646 O O . ALA A 1 83 ? 13.203 -10.587 8.395 1.00 83.62 83 ALA A O 1
ATOM 647 N N . THR A 1 84 ? 11.619 -11.351 9.793 1.00 82.38 84 THR A N 1
ATOM 648 C CA . THR A 1 84 ? 12.442 -12.423 10.378 1.00 82.38 84 THR A CA 1
ATOM 649 C C . THR A 1 84 ? 12.820 -13.483 9.344 1.00 82.38 84 THR A C 1
ATOM 651 O O . THR A 1 84 ? 13.956 -13.931 9.298 1.00 82.38 84 THR A O 1
ATOM 654 N N . GLN A 1 85 ? 11.913 -13.870 8.447 1.00 74.88 85 GLN A N 1
ATOM 655 C CA . GLN A 1 85 ? 12.212 -14.866 7.410 1.00 74.88 85 GLN A CA 1
ATOM 656 C C . GLN A 1 85 ? 13.202 -14.363 6.354 1.00 74.88 85 GLN A C 1
ATOM 658 O O . GLN A 1 85 ? 13.844 -15.168 5.685 1.00 74.88 85 GLN A O 1
ATOM 663 N N . THR A 1 86 ? 13.346 -13.048 6.190 1.00 64.81 86 THR A N 1
ATOM 664 C CA . THR A 1 86 ? 14.300 -12.452 5.241 1.00 64.81 86 THR A CA 1
ATOM 665 C C . THR A 1 86 ? 15.753 -12.696 5.639 1.00 64.81 86 THR A C 1
ATOM 667 O O . THR A 1 86 ? 16.628 -12.704 4.772 1.00 64.81 86 THR A O 1
ATOM 670 N N . THR A 1 87 ? 16.021 -12.904 6.931 1.00 64.00 87 THR A N 1
ATOM 671 C CA . THR A 1 87 ? 17.364 -13.233 7.430 1.00 64.00 87 THR A CA 1
ATOM 672 C C . THR A 1 87 ? 17.719 -14.706 7.210 1.00 64.00 87 THR A C 1
ATOM 674 O O . THR A 1 87 ? 18.895 -15.060 7.233 1.00 64.00 87 THR A O 1
ATOM 677 N N . GLN A 1 88 ? 16.730 -15.558 6.920 1.00 66.69 88 GLN A N 1
ATOM 678 C CA . GLN A 1 88 ? 16.926 -16.955 6.542 1.00 66.69 88 GLN A CA 1
ATOM 679 C C . GLN A 1 88 ? 17.039 -17.076 5.014 1.00 66.69 88 GLN A C 1
ATOM 681 O O . GLN A 1 88 ? 16.362 -16.370 4.264 1.00 66.69 88 GLN A O 1
ATOM 686 N N . THR A 1 89 ? 17.886 -17.979 4.509 1.00 61.44 89 THR A N 1
ATOM 687 C CA . THR A 1 89 ? 18.051 -18.221 3.063 1.00 61.44 89 THR A CA 1
ATOM 688 C C . THR A 1 89 ? 16.835 -18.942 2.484 1.00 61.44 89 THR A C 1
ATOM 690 O O . THR A 1 89 ? 16.865 -20.142 2.219 1.00 61.44 89 THR A O 1
ATOM 693 N N . ARG A 1 90 ? 15.735 -18.208 2.301 1.00 67.75 90 ARG A N 1
ATOM 694 C CA . ARG A 1 90 ? 14.518 -18.693 1.652 1.00 67.75 90 ARG A CA 1
ATOM 695 C C . ARG A 1 90 ? 14.543 -18.347 0.166 1.00 67.75 90 ARG A C 1
ATOM 697 O O . ARG A 1 90 ? 14.765 -17.198 -0.218 1.00 67.75 90 ARG A O 1
ATOM 704 N N . HIS A 1 91 ? 14.288 -19.341 -0.677 1.00 76.38 91 HIS A N 1
ATOM 705 C CA . HIS A 1 91 ? 14.138 -19.141 -2.114 1.00 76.38 91 HIS A CA 1
ATOM 706 C C . HIS A 1 91 ? 12.684 -18.781 -2.429 1.00 76.38 91 HIS A C 1
ATOM 708 O O . HIS A 1 91 ? 11.796 -19.623 -2.334 1.00 76.38 91 HIS A O 1
ATOM 714 N N . TYR A 1 92 ? 12.439 -17.522 -2.793 1.00 84.75 92 TYR A N 1
ATOM 715 C CA . TYR A 1 92 ? 11.133 -17.079 -3.280 1.00 84.75 92 TYR A CA 1
ATOM 716 C C . TYR A 1 92 ? 11.054 -17.252 -4.797 1.00 84.75 92 TYR A C 1
ATOM 718 O O . TYR A 1 92 ? 11.912 -16.744 -5.525 1.00 84.75 92 TYR A O 1
ATOM 726 N N . THR A 1 93 ? 9.999 -17.907 -5.282 1.00 90.06 93 THR A N 1
ATOM 727 C CA . THR A 1 93 ? 9.705 -17.993 -6.717 1.00 90.06 93 THR A CA 1
ATOM 728 C C . THR A 1 93 ? 9.537 -16.586 -7.297 1.00 90.06 93 THR A C 1
ATOM 730 O O . THR A 1 93 ? 8.679 -15.841 -6.818 1.00 90.06 93 THR A O 1
ATOM 733 N N . PRO A 1 94 ? 10.340 -16.178 -8.297 1.00 91.94 94 PRO A N 1
ATOM 734 C CA . PRO A 1 94 ? 10.147 -14.894 -8.954 1.00 91.94 94 PRO A CA 1
ATOM 735 C C . PRO A 1 94 ? 8.818 -14.859 -9.711 1.00 91.94 94 PRO A C 1
ATOM 737 O O . PRO A 1 94 ? 8.495 -15.790 -10.447 1.00 91.94 94 PRO A O 1
ATOM 740 N N . VAL A 1 95 ? 8.080 -13.762 -9.567 1.00 93.75 95 VAL A N 1
ATOM 741 C CA . VAL A 1 95 ? 6.804 -13.531 -10.250 1.00 93.75 95 VAL A CA 1
ATOM 742 C C . VAL A 1 95 ? 6.942 -12.320 -11.162 1.00 93.75 95 VAL A C 1
ATOM 744 O O . VAL A 1 95 ? 7.425 -11.267 -10.740 1.00 93.75 95 VAL A O 1
ATOM 747 N N . ALA A 1 96 ? 6.527 -12.476 -12.418 1.00 94.94 96 ALA A N 1
ATOM 748 C CA . ALA A 1 96 ? 6.426 -11.379 -13.369 1.00 94.94 96 ALA A CA 1
ATOM 749 C C . ALA A 1 96 ? 5.017 -10.775 -13.315 1.00 94.94 96 ALA A C 1
ATOM 751 O O . ALA A 1 96 ? 4.032 -11.497 -13.443 1.00 94.94 96 ALA A O 1
ATOM 752 N N . LEU A 1 97 ? 4.933 -9.458 -13.153 1.00 94.94 97 LEU A N 1
ATOM 753 C CA . LEU A 1 97 ? 3.685 -8.699 -13.111 1.00 94.94 97 LEU A CA 1
ATOM 754 C C . LEU A 1 97 ? 3.706 -7.618 -14.185 1.00 94.94 97 LEU A C 1
ATOM 756 O O . LEU A 1 97 ? 4.773 -7.133 -14.571 1.00 94.94 97 LEU A O 1
ATOM 760 N N . SER A 1 98 ? 2.527 -7.179 -14.626 1.00 95.69 98 SER A N 1
ATOM 761 C CA . SER A 1 98 ? 2.441 -5.900 -15.329 1.00 95.69 98 SER A CA 1
ATOM 762 C C . SER A 1 98 ? 2.962 -4.785 -14.424 1.00 95.69 98 SER A C 1
ATOM 764 O O . SER A 1 98 ? 2.674 -4.762 -13.229 1.00 95.69 98 SER A O 1
ATOM 766 N N . ALA A 1 99 ? 3.675 -3.806 -14.982 1.00 94.69 99 ALA A N 1
ATOM 767 C CA . ALA A 1 99 ? 4.042 -2.613 -14.223 1.00 94.69 99 ALA A CA 1
ATOM 768 C C . ALA A 1 99 ? 2.795 -1.893 -13.669 1.00 94.69 99 ALA A C 1
ATOM 770 O O . ALA A 1 99 ? 2.872 -1.274 -12.607 1.00 94.6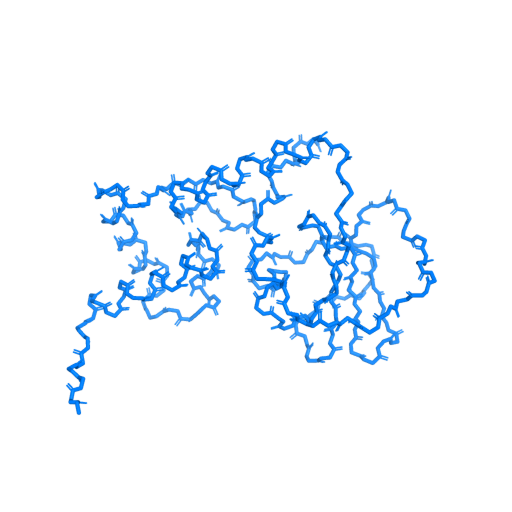9 99 ALA A O 1
ATOM 771 N N . ASN A 1 100 ? 1.642 -2.030 -14.334 1.00 93.50 100 ASN A N 1
ATOM 772 C CA . ASN A 1 100 ? 0.353 -1.455 -13.933 1.00 93.50 100 ASN A CA 1
ATOM 773 C C . ASN A 1 100 ? -0.477 -2.368 -13.021 1.00 93.50 100 ASN A C 1
ATOM 775 O O . ASN A 1 100 ? -1.565 -1.979 -12.609 1.00 93.50 100 ASN A O 1
ATOM 779 N N . ASP A 1 101 ? 0.019 -3.561 -12.702 1.00 91.69 101 ASP A N 1
ATOM 780 C CA . ASP A 1 101 ? -0.694 -4.499 -11.844 1.00 91.69 101 ASP A CA 1
ATOM 781 C C . ASP A 1 101 ? -0.906 -3.900 -10.436 1.00 91.69 101 ASP A C 1
ATOM 783 O O . ASP A 1 101 ? 0.044 -3.339 -9.875 1.00 91.69 101 ASP A O 1
ATOM 787 N N . PRO A 1 102 ? -2.108 -3.995 -9.838 1.00 85.31 102 PRO A N 1
ATOM 788 C CA . PRO A 1 102 ? -2.353 -3.578 -8.457 1.00 85.31 102 PRO A CA 1
ATOM 789 C C . PRO A 1 102 ? -1.399 -4.184 -7.420 1.00 85.31 102 PRO A C 1
ATOM 791 O O . PRO A 1 102 ? -1.107 -3.529 -6.423 1.00 85.31 102 PRO A O 1
ATOM 794 N N . ALA A 1 103 ? -0.892 -5.399 -7.647 1.00 87.31 103 ALA A N 1
ATOM 795 C CA . ALA A 1 103 ? 0.064 -6.062 -6.765 1.00 87.31 103 ALA A CA 1
ATOM 796 C C . ALA A 1 103 ? 1.490 -5.492 -6.866 1.00 87.31 103 ALA A C 1
ATOM 798 O O . ALA A 1 103 ? 2.317 -5.722 -5.974 1.00 87.31 103 ALA A O 1
ATOM 799 N N . ASN A 1 104 ? 1.799 -4.738 -7.929 1.00 91.62 104 ASN A N 1
ATOM 800 C CA . ASN A 1 104 ? 3.069 -4.034 -8.049 1.00 91.62 104 ASN A CA 1
ATOM 801 C C . ASN A 1 104 ? 3.062 -2.749 -7.200 1.00 91.62 104 ASN A C 1
ATOM 803 O O . ASN A 1 104 ? 2.482 -1.732 -7.586 1.00 91.62 104 ASN A O 1
ATOM 807 N N . ALA A 1 105 ? 3.781 -2.774 -6.075 1.00 91.00 105 ALA A N 1
ATOM 808 C CA . ALA A 1 105 ? 3.961 -1.603 -5.215 1.00 91.00 105 ALA A CA 1
ATOM 809 C C . ALA A 1 105 ? 4.922 -0.551 -5.806 1.00 91.00 105 ALA A C 1
ATOM 811 O O . ALA A 1 105 ? 4.862 0.618 -5.421 1.00 91.00 105 ALA A O 1
ATOM 812 N N . TRP A 1 106 ? 5.803 -0.944 -6.732 1.00 92.75 106 TRP A N 1
ATOM 813 C CA . TRP A 1 106 ? 6.874 -0.097 -7.260 1.00 92.75 106 TRP A CA 1
ATOM 814 C C . TRP A 1 106 ? 6.391 0.920 -8.284 1.00 92.75 106 TRP A C 1
ATOM 816 O O . TRP A 1 106 ? 5.625 0.597 -9.195 1.00 92.75 106 TRP A O 1
ATOM 826 N N . GLY A 1 107 ? 6.885 2.149 -8.149 1.00 91.75 107 GLY A N 1
ATOM 827 C CA . GLY A 1 107 ? 6.477 3.280 -8.976 1.00 91.75 107 GLY A CA 1
ATOM 828 C C . GLY A 1 107 ? 5.076 3.794 -8.665 1.00 91.75 107 GLY A C 1
ATOM 829 O O . GLY A 1 107 ? 4.518 4.520 -9.483 1.00 91.75 107 GLY A O 1
ATOM 830 N N . ASN A 1 108 ? 4.498 3.378 -7.535 1.00 89.88 108 ASN A N 1
ATOM 831 C CA . ASN A 1 108 ? 3.185 3.815 -7.068 1.00 89.88 108 ASN A CA 1
ATOM 832 C C . ASN A 1 108 ? 3.197 4.105 -5.571 1.00 89.88 108 ASN A C 1
ATOM 834 O O . ASN A 1 108 ? 3.090 5.251 -5.160 1.00 89.88 108 ASN A O 1
ATOM 838 N N . LEU A 1 109 ? 3.375 3.056 -4.767 1.00 90.81 109 LEU A N 1
ATOM 839 C CA . LEU A 1 109 ? 3.458 3.159 -3.313 1.00 90.81 109 LEU A CA 1
ATOM 840 C C . LEU A 1 109 ? 4.909 3.342 -2.874 1.00 90.81 109 LEU A C 1
ATOM 842 O O . LEU A 1 109 ? 5.205 4.175 -2.024 1.00 90.81 109 LEU A O 1
ATOM 846 N N . LEU A 1 110 ? 5.806 2.564 -3.482 1.00 91.00 110 LEU A N 1
ATOM 847 C CA . LEU A 1 110 ? 7.242 2.600 -3.247 1.00 91.00 110 LEU A CA 1
ATOM 848 C C . LEU A 1 110 ? 7.960 3.258 -4.435 1.00 91.00 110 LEU A C 1
ATOM 850 O O . LEU A 1 110 ? 7.588 3.007 -5.589 1.00 91.00 110 LEU A O 1
ATOM 854 N N . PRO A 1 111 ? 8.999 4.074 -4.189 1.00 90.00 111 PRO A N 1
ATOM 855 C CA . PRO A 1 111 ? 9.809 4.658 -5.255 1.00 90.00 111 PRO A CA 1
ATOM 856 C C . PRO A 1 111 ? 10.573 3.563 -5.993 1.00 90.00 111 PRO A C 1
ATOM 858 O O . PRO A 1 111 ? 10.956 2.582 -5.377 1.00 90.00 111 PRO A O 1
ATOM 861 N N . TRP A 1 112 ? 10.856 3.713 -7.286 1.00 91.44 112 TRP A N 1
ATOM 862 C CA . TRP A 1 112 ? 11.708 2.742 -7.983 1.00 91.44 112 TRP A CA 1
ATOM 863 C C . TRP A 1 112 ? 13.071 2.592 -7.278 1.00 91.44 112 TRP A C 1
ATOM 865 O O . TRP A 1 112 ? 13.665 3.611 -6.918 1.00 91.44 112 TRP A O 1
ATOM 875 N N . PRO A 1 113 ? 13.588 1.364 -7.077 1.00 89.44 113 PRO A N 1
ATOM 876 C CA . PRO A 1 113 ? 14.896 1.170 -6.466 1.00 89.44 113 PRO A CA 1
ATOM 877 C C . PRO A 1 113 ? 15.993 1.795 -7.321 1.00 89.44 113 PRO A C 1
ATOM 879 O O . PRO A 1 113 ? 15.926 1.752 -8.551 1.00 89.44 113 PRO A O 1
ATOM 882 N N . ALA A 1 114 ? 17.030 2.313 -6.665 1.00 86.44 114 ALA A N 1
ATOM 883 C CA . ALA A 1 114 ? 18.214 2.805 -7.351 1.00 86.44 114 ALA A CA 1
ATOM 884 C C . ALA A 1 114 ? 18.901 1.679 -8.137 1.00 86.44 114 ALA A C 1
ATOM 886 O O . ALA A 1 114 ? 19.084 0.563 -7.643 1.00 86.44 114 ALA A O 1
ATOM 887 N N . HIS A 1 115 ? 19.312 1.989 -9.361 1.00 81.62 115 HIS A N 1
ATOM 888 C CA . HIS A 1 115 ? 19.879 1.031 -10.298 1.00 81.62 115 HIS A CA 1
ATOM 889 C C . HIS A 1 115 ? 20.883 1.707 -11.239 1.00 81.62 115 HIS A C 1
ATOM 891 O O . HIS A 1 115 ? 20.800 2.908 -11.482 1.00 81.62 115 HIS A O 1
ATOM 897 N N . PRO A 1 116 ? 21.849 0.955 -11.795 1.00 79.25 116 PRO A N 1
ATOM 898 C CA . PRO A 1 116 ? 22.894 1.532 -12.642 1.00 79.25 116 PRO A CA 1
ATOM 899 C C . PRO A 1 116 ? 22.441 1.794 -14.087 1.00 79.25 116 PRO A C 1
ATOM 901 O O . PRO A 1 116 ? 23.220 2.308 -14.886 1.00 79.25 116 PRO A O 1
ATOM 904 N N . ALA A 1 117 ? 21.227 1.386 -14.470 1.00 80.12 117 ALA A N 1
ATOM 905 C CA . ALA A 1 117 ? 20.764 1.530 -15.844 1.00 80.12 117 ALA A CA 1
ATOM 906 C C . ALA A 1 117 ? 20.265 2.954 -16.113 1.00 80.12 117 ALA A C 1
ATOM 908 O O . ALA A 1 117 ? 19.585 3.558 -15.290 1.00 80.12 117 ALA A O 1
ATOM 909 N N . THR A 1 118 ? 20.505 3.450 -17.325 1.00 80.38 118 THR A N 1
ATOM 910 C CA . THR A 1 118 ? 19.982 4.748 -17.785 1.00 80.38 118 THR A CA 1
ATOM 911 C C . THR A 1 118 ? 18.472 4.729 -18.040 1.00 80.38 118 THR A C 1
ATOM 913 O O . THR A 1 118 ? 17.832 5.775 -18.131 1.00 80.38 118 THR A O 1
ATOM 916 N N . LEU A 1 119 ? 17.882 3.537 -18.169 1.00 83.38 119 LEU A N 1
ATOM 917 C CA . LEU A 1 119 ? 16.449 3.354 -18.360 1.00 83.38 119 LEU A CA 1
ATOM 918 C C . LEU A 1 119 ? 15.699 3.681 -17.067 1.00 83.38 119 LEU A C 1
ATOM 920 O O . LEU A 1 119 ? 15.758 2.904 -16.118 1.00 83.38 119 LEU A O 1
ATOM 924 N N . ILE A 1 120 ? 14.936 4.771 -17.067 1.00 87.31 120 ILE A N 1
ATOM 925 C CA . ILE A 1 120 ? 14.054 5.139 -15.956 1.00 87.31 120 ILE A CA 1
ATOM 926 C C . ILE A 1 120 ? 12.793 4.257 -16.005 1.00 87.31 120 ILE A C 1
ATOM 928 O O . ILE A 1 120 ? 12.065 4.295 -17.006 1.00 87.31 120 ILE A O 1
ATOM 932 N N . PRO A 1 121 ? 12.516 3.439 -14.972 1.00 92.19 121 PRO A N 1
ATOM 933 C CA . PRO A 1 121 ? 11.313 2.617 -14.934 1.00 92.19 121 PRO A CA 1
ATOM 934 C C . PRO A 1 121 ? 10.038 3.467 -14.845 1.00 92.19 121 PRO A C 1
ATOM 936 O O . PRO A 1 121 ? 10.013 4.513 -14.200 1.00 92.19 121 PRO A O 1
ATOM 939 N N . THR A 1 122 ? 8.959 3.014 -15.488 1.00 92.88 122 THR A N 1
ATOM 940 C CA . THR A 1 122 ? 7.656 3.704 -15.478 1.00 92.88 122 THR A CA 1
ATOM 941 C C . THR A 1 122 ? 6.504 2.702 -15.439 1.00 92.88 122 THR A C 1
ATOM 943 O O . THR A 1 122 ? 6.634 1.582 -15.939 1.00 92.88 122 THR A O 1
ATOM 946 N N . ARG A 1 123 ? 5.350 3.107 -14.894 1.00 93.31 123 ARG A N 1
ATOM 947 C CA . ARG A 1 123 ? 4.103 2.323 -14.945 1.00 93.31 123 ARG A CA 1
ATOM 948 C C . ARG A 1 123 ? 3.404 2.522 -16.297 1.00 93.31 123 ARG A C 1
ATOM 950 O O . ARG A 1 123 ? 2.388 3.200 -16.406 1.00 93.31 123 ARG A O 1
ATOM 957 N N . ARG A 1 124 ? 4.022 2.009 -17.366 1.00 91.19 124 ARG A N 1
ATOM 958 C CA . ARG A 1 124 ? 3.487 2.068 -18.736 1.00 91.19 124 ARG A CA 1
ATOM 959 C C . ARG A 1 124 ? 2.821 0.745 -19.113 1.00 91.19 124 ARG A C 1
ATOM 961 O O . ARG A 1 124 ? 3.320 -0.328 -18.777 1.00 91.19 124 ARG A O 1
ATOM 968 N N . ALA A 1 125 ? 1.724 0.822 -19.868 1.00 91.25 125 ALA A N 1
ATOM 969 C CA . ALA A 1 125 ? 1.066 -0.356 -20.425 1.00 91.25 125 ALA A CA 1
ATOM 970 C C . ALA A 1 125 ? 2.056 -1.223 -21.228 1.00 91.25 125 ALA A C 1
ATOM 972 O O . ALA A 1 125 ? 2.855 -0.720 -22.019 1.00 91.25 125 ALA A O 1
ATOM 973 N N . GLY A 1 126 ? 2.022 -2.536 -20.997 1.00 89.38 126 GLY A N 1
ATOM 974 C CA . GLY A 1 126 ? 2.935 -3.494 -21.625 1.00 89.38 126 GLY A CA 1
ATOM 975 C C . GLY A 1 126 ? 4.353 -3.543 -21.039 1.00 89.38 126 GLY A C 1
ATOM 976 O O . GLY A 1 126 ? 5.154 -4.344 -21.515 1.00 89.38 126 GLY A O 1
ATOM 977 N N . ALA A 1 127 ? 4.682 -2.733 -20.026 1.00 93.81 127 ALA A N 1
ATOM 978 C CA . ALA A 1 127 ? 5.889 -2.936 -19.227 1.00 93.81 127 ALA A CA 1
ATOM 979 C C . ALA A 1 127 ? 5.668 -4.045 -18.185 1.00 93.81 127 ALA A C 1
ATOM 981 O O . ALA A 1 127 ? 4.556 -4.213 -17.673 1.00 93.81 127 ALA A O 1
ATOM 982 N N . LEU A 1 128 ? 6.731 -4.782 -17.861 1.00 94.75 128 LEU A N 1
ATOM 983 C CA . LEU A 1 128 ? 6.718 -5.853 -16.864 1.00 94.75 128 LEU A CA 1
ATOM 984 C C . LEU A 1 128 ? 7.738 -5.582 -15.761 1.00 94.75 128 LEU A C 1
ATOM 986 O O . LEU A 1 128 ? 8.804 -5.010 -15.999 1.00 94.75 128 LEU A O 1
ATOM 990 N N . VAL A 1 129 ? 7.426 -6.054 -14.564 1.00 94.94 129 VAL A N 1
ATOM 991 C CA . VAL A 1 129 ? 8.331 -6.092 -13.417 1.00 94.94 129 VAL A CA 1
ATOM 992 C C . VAL A 1 129 ? 8.477 -7.526 -12.933 1.00 94.94 129 VAL A C 1
ATOM 994 O O . VAL A 1 129 ? 7.523 -8.294 -13.002 1.00 94.94 129 VAL A O 1
ATOM 997 N N . VAL A 1 130 ? 9.657 -7.899 -12.442 1.00 94.56 130 VAL A N 1
ATOM 998 C CA . VAL A 1 130 ? 9.879 -9.202 -11.798 1.00 94.56 130 VAL A CA 1
ATOM 999 C C . VAL A 1 130 ? 10.192 -8.976 -10.333 1.00 94.56 130 VAL A C 1
ATOM 1001 O O . VAL A 1 130 ? 11.172 -8.302 -10.014 1.00 94.56 130 VAL A O 1
ATOM 1004 N N . VAL A 1 131 ? 9.382 -9.554 -9.452 1.00 91.56 131 VAL A N 1
ATOM 1005 C CA . VAL A 1 131 ? 9.514 -9.429 -7.999 1.00 91.56 131 VAL A CA 1
ATOM 1006 C C . VAL A 1 131 ? 9.785 -10.803 -7.393 1.00 91.56 131 VAL A C 1
ATOM 1008 O O . VAL A 1 131 ? 9.213 -11.803 -7.818 1.00 91.56 131 VAL A O 1
ATOM 1011 N N . SER A 1 132 ? 10.665 -10.869 -6.398 1.00 89.69 132 SER A N 1
ATOM 1012 C CA . SER A 1 132 ? 10.929 -12.081 -5.616 1.00 89.69 132 SER A CA 1
ATOM 1013 C C . SER A 1 132 ? 11.200 -11.682 -4.174 1.00 89.69 132 SER A C 1
ATOM 1015 O O . SER A 1 132 ? 12.047 -10.822 -3.927 1.00 89.69 132 SER A O 1
ATOM 1017 N N . GLY A 1 133 ? 10.447 -12.252 -3.227 1.00 85.12 133 GLY A N 1
ATOM 1018 C CA . GLY A 1 133 ? 10.557 -11.886 -1.813 1.00 85.12 133 GLY A CA 1
ATOM 1019 C C . GLY A 1 133 ? 10.483 -10.370 -1.615 1.00 85.12 133 GLY A C 1
ATOM 1020 O O . GLY A 1 133 ? 11.375 -9.791 -1.005 1.00 85.12 133 GLY A O 1
ATOM 1021 N N . GLY A 1 134 ? 9.488 -9.714 -2.223 1.00 82.81 134 GLY A N 1
ATOM 1022 C CA . GLY A 1 134 ? 9.271 -8.260 -2.165 1.00 82.81 134 GLY A CA 1
ATOM 1023 C C . GLY A 1 134 ? 10.361 -7.384 -2.789 1.00 82.81 134 GLY A C 1
ATOM 1024 O O . GLY A 1 134 ? 10.181 -6.174 -2.874 1.00 82.81 134 GLY A O 1
ATOM 1025 N N . LYS A 1 135 ? 11.455 -7.961 -3.292 1.00 87.19 135 LYS A N 1
ATOM 1026 C CA . LYS A 1 135 ? 12.513 -7.229 -3.991 1.00 87.19 135 LYS A CA 1
ATOM 1027 C C . LYS A 1 135 ? 12.202 -7.162 -5.475 1.00 87.19 135 LYS A C 1
ATOM 1029 O O . LYS A 1 135 ? 11.926 -8.184 -6.105 1.00 87.19 135 LYS A O 1
ATOM 1034 N N . LEU A 1 136 ? 12.304 -5.967 -6.044 1.00 90.25 136 LEU A N 1
ATOM 1035 C CA . LEU A 1 136 ? 12.224 -5.773 -7.485 1.00 90.25 136 LEU A CA 1
ATOM 1036 C C . LEU A 1 136 ? 13.550 -6.182 -8.139 1.00 90.25 136 LEU A C 1
ATOM 1038 O O . LEU A 1 136 ? 14.589 -5.568 -7.909 1.00 90.25 136 LEU A O 1
ATOM 1042 N N . LEU A 1 137 ? 13.513 -7.241 -8.945 1.00 90.69 137 LEU A N 1
ATOM 1043 C CA . LEU A 1 137 ? 14.692 -7.809 -9.596 1.00 90.69 137 LEU A CA 1
ATOM 1044 C C . LEU A 1 137 ? 14.930 -7.211 -10.983 1.00 90.69 137 LEU A C 1
ATOM 1046 O O . LEU A 1 137 ? 16.071 -6.922 -11.349 1.00 90.69 137 LEU A O 1
ATOM 1050 N N . LEU A 1 138 ? 13.859 -7.034 -11.758 1.00 91.88 138 LEU A N 1
ATOM 1051 C CA . LEU A 1 138 ? 13.929 -6.627 -13.160 1.00 91.88 138 LEU A CA 1
ATOM 1052 C C . LEU A 1 138 ? 12.779 -5.686 -13.511 1.00 91.88 138 LEU A C 1
ATOM 1054 O O . LEU A 1 138 ? 11.644 -5.906 -13.090 1.00 91.88 138 LEU A O 1
ATOM 1058 N N . TYR A 1 139 ? 13.072 -4.704 -14.357 1.00 93.19 139 TYR A N 1
ATOM 1059 C CA . TYR A 1 139 ? 12.084 -3.975 -15.144 1.00 93.19 139 TYR A CA 1
ATOM 1060 C C . TYR A 1 139 ? 12.316 -4.233 -16.635 1.00 93.19 139 TYR A C 1
ATOM 1062 O O . TYR A 1 139 ? 13.446 -4.159 -17.127 1.00 93.19 139 TYR A O 1
ATOM 1070 N N . LEU A 1 140 ? 11.238 -4.520 -17.359 1.00 91.06 140 LEU A N 1
ATOM 1071 C CA . LEU A 1 140 ? 11.219 -4.693 -18.805 1.00 91.06 140 LEU A CA 1
ATOM 1072 C C . LEU A 1 140 ? 10.289 -3.643 -19.413 1.00 91.06 140 LEU A C 1
ATOM 1074 O O . LEU A 1 140 ? 9.093 -3.623 -19.125 1.00 91.06 140 LEU A O 1
ATOM 1078 N N . ALA A 1 141 ? 10.833 -2.781 -20.270 1.00 88.88 141 ALA A N 1
ATOM 1079 C CA . ALA A 1 141 ? 10.037 -1.781 -20.966 1.00 88.88 141 ALA A CA 1
ATOM 1080 C C . ALA A 1 141 ? 9.104 -2.432 -21.999 1.00 88.88 141 ALA A C 1
ATOM 1082 O O . ALA A 1 141 ? 9.353 -3.536 -22.494 1.00 88.88 141 ALA A O 1
ATOM 1083 N N . GLN A 1 142 ? 8.055 -1.698 -22.371 1.00 84.25 142 GLN A N 1
ATOM 1084 C CA . GLN A 1 142 ? 7.116 -2.102 -23.413 1.00 84.25 142 GLN A CA 1
ATOM 1085 C C . GLN A 1 142 ? 7.845 -2.559 -24.689 1.00 84.25 142 GLN A C 1
ATOM 1087 O O . GLN A 1 142 ? 8.773 -1.905 -25.170 1.00 84.25 142 GLN A O 1
ATOM 1092 N N . GLY A 1 143 ? 7.417 -3.700 -25.233 1.00 73.06 143 GLY A N 1
ATOM 1093 C CA . GLY A 1 143 ? 8.001 -4.295 -26.438 1.00 73.06 143 GLY A CA 1
ATOM 1094 C C . GLY A 1 143 ? 9.305 -5.067 -26.208 1.00 73.06 143 GLY A C 1
ATOM 1095 O O . GLY A 1 143 ? 9.898 -5.533 -27.175 1.00 73.06 143 GLY A O 1
ATOM 1096 N N . GLY A 1 144 ? 9.778 -5.202 -24.962 1.00 63.84 144 GLY A N 1
ATOM 1097 C CA . GLY A 1 144 ? 10.854 -6.125 -24.575 1.00 63.84 144 GLY A CA 1
ATOM 1098 C C . GLY A 1 144 ? 12.271 -5.751 -25.029 1.00 63.84 144 GLY A C 1
ATOM 1099 O O . GLY A 1 144 ? 13.227 -6.435 -24.675 1.00 63.84 144 GLY A O 1
ATOM 1100 N N . LYS A 1 145 ? 12.432 -4.660 -25.788 1.00 61.97 145 LYS A N 1
ATOM 1101 C CA . LYS A 1 145 ? 13.720 -4.258 -26.382 1.00 61.97 145 LYS A CA 1
ATOM 1102 C C . LYS A 1 145 ? 14.692 -3.620 -25.386 1.00 61.97 145 LYS A C 1
ATOM 1104 O O . LYS A 1 145 ? 15.887 -3.578 -25.653 1.00 61.97 145 LYS A O 1
ATOM 1109 N N . LYS A 1 146 ? 14.192 -3.086 -24.268 1.00 65.06 146 LYS A N 1
ATOM 1110 C CA . LYS A 1 146 ? 14.993 -2.421 -23.229 1.00 65.06 146 LYS A CA 1
ATOM 1111 C C . LYS A 1 146 ? 14.646 -3.002 -21.862 1.00 65.06 146 LYS A C 1
ATOM 1113 O O . LYS A 1 146 ? 13.467 -3.104 -21.525 1.00 65.06 146 LYS A O 1
ATOM 1118 N N . ASN A 1 147 ? 15.657 -3.351 -21.075 1.00 69.75 147 ASN A N 1
ATOM 1119 C CA . ASN A 1 147 ? 15.502 -3.885 -19.727 1.00 69.75 147 ASN A CA 1
ATOM 1120 C C . ASN A 1 147 ? 16.507 -3.253 -18.758 1.00 69.75 147 ASN A C 1
ATOM 1122 O O . ASN A 1 147 ? 17.504 -2.660 -19.165 1.00 69.75 147 ASN A O 1
ATOM 1126 N N . ALA A 1 148 ? 16.217 -3.372 -17.466 1.00 71.75 148 ALA A N 1
ATOM 1127 C CA . ALA A 1 148 ? 17.093 -2.914 -16.405 1.00 71.75 148 ALA A CA 1
ATOM 1128 C C . ALA A 1 148 ? 17.068 -3.891 -15.226 1.00 71.75 148 ALA A C 1
ATOM 1130 O O . ALA A 1 148 ? 15.996 -4.241 -14.729 1.00 71.75 148 ALA A O 1
ATOM 1131 N N . GLY A 1 149 ? 18.252 -4.323 -14.784 1.00 73.88 149 GLY A N 1
ATOM 1132 C CA . GLY A 1 149 ? 18.418 -5.044 -13.524 1.00 73.88 149 GLY A CA 1
ATOM 1133 C C . GLY A 1 149 ? 18.339 -4.068 -12.354 1.00 73.88 149 GLY A C 1
ATOM 1134 O O . GLY A 1 149 ? 19.040 -3.056 -12.354 1.00 73.88 149 GLY A O 1
ATOM 1135 N N . LEU A 1 150 ? 17.472 -4.364 -11.387 1.00 70.06 150 LEU A N 1
ATOM 1136 C CA . LEU A 1 150 ? 17.147 -3.475 -10.263 1.00 70.06 150 LEU A CA 1
ATOM 1137 C C . LEU A 1 150 ? 17.627 -4.031 -8.911 1.00 70.06 150 LEU A C 1
ATOM 1139 O O . LEU A 1 150 ? 17.659 -3.311 -7.916 1.00 70.06 150 LEU A O 1
ATOM 1143 N N . ALA A 1 151 ? 18.081 -5.288 -8.878 1.00 65.12 151 ALA A N 1
ATOM 1144 C CA . ALA A 1 151 ? 18.756 -5.868 -7.724 1.00 65.12 151 ALA A CA 1
ATOM 1145 C C . ALA A 1 151 ? 20.258 -5.516 -7.729 1.00 65.12 151 ALA A C 1
ATOM 1147 O O . ALA A 1 151 ? 20.980 -5.825 -8.679 1.00 65.12 151 ALA A O 1
ATOM 1148 N N . GLY A 1 152 ? 20.740 -4.881 -6.656 1.00 45.69 152 GLY A N 1
ATOM 1149 C CA . GLY A 1 152 ? 22.150 -4.508 -6.495 1.00 45.69 152 GLY A CA 1
ATOM 1150 C C . GLY A 1 152 ? 23.113 -5.699 -6.607 1.00 45.69 152 GLY A C 1
ATOM 1151 O O . GLY A 1 152 ? 22.871 -6.747 -6.012 1.00 45.69 152 GLY A O 1
ATOM 1152 N N . LYS A 1 153 ? 24.190 -5.503 -7.388 1.00 33.22 153 LYS A N 1
ATOM 1153 C CA . LYS A 1 153 ? 25.381 -6.353 -7.628 1.00 33.22 153 LYS A CA 1
ATOM 1154 C C . LYS A 1 153 ? 25.331 -7.802 -7.099 1.00 33.22 153 LYS A C 1
ATOM 1156 O O . LYS A 1 153 ? 26.203 -8.213 -6.346 1.00 33.22 153 LYS A O 1
ATOM 1161 N N . ARG A 1 154 ? 24.386 -8.620 -7.559 1.00 34.72 154 ARG A N 1
ATOM 1162 C CA . ARG A 1 154 ? 24.581 -10.070 -7.723 1.00 34.72 154 ARG A CA 1
ATOM 1163 C C . ARG A 1 154 ? 23.902 -10.463 -9.025 1.00 34.72 154 ARG A C 1
ATOM 1165 O O . ARG A 1 154 ? 22.707 -10.238 -9.192 1.00 34.72 154 ARG A O 1
ATOM 1172 N N . GLY A 1 155 ? 24.720 -10.913 -9.975 1.00 31.88 155 GLY A N 1
ATOM 1173 C CA . GLY A 1 155 ? 24.361 -11.077 -11.379 1.00 31.88 155 GLY A CA 1
ATOM 1174 C C . GLY A 1 155 ? 23.071 -11.866 -11.568 1.00 31.88 155 GLY A C 1
ATOM 1175 O O . GLY A 1 155 ? 22.940 -12.990 -11.093 1.00 31.88 155 GLY A O 1
ATOM 1176 N N . ILE A 1 156 ? 22.127 -11.274 -12.296 1.00 36.03 156 ILE A N 1
ATOM 1177 C CA . ILE A 1 156 ? 20.992 -12.006 -12.847 1.00 36.03 156 ILE A CA 1
ATOM 1178 C C . ILE A 1 156 ? 21.523 -12.740 -14.078 1.00 36.03 156 ILE A C 1
ATOM 1180 O O . ILE A 1 156 ? 21.556 -12.196 -15.183 1.00 36.03 156 ILE A O 1
ATOM 1184 N N . THR A 1 157 ? 21.987 -13.972 -13.889 1.00 32.31 157 THR A N 1
ATOM 1185 C CA . THR A 1 157 ? 22.197 -14.897 -15.004 1.00 32.31 157 THR A CA 1
ATOM 1186 C C . THR A 1 157 ? 20.830 -15.197 -15.614 1.00 32.31 157 THR A C 1
ATOM 1188 O O . THR A 1 157 ? 19.886 -15.512 -14.890 1.00 32.31 157 THR A O 1
ATOM 1191 N N . ARG A 1 158 ? 20.701 -15.070 -16.942 1.00 28.73 158 ARG A N 1
ATOM 1192 C CA . ARG A 1 158 ? 19.470 -15.388 -17.687 1.00 28.73 158 ARG A CA 1
ATOM 1193 C C . ARG A 1 158 ? 18.963 -16.792 -17.303 1.00 28.73 158 ARG A C 1
ATOM 1195 O O . ARG A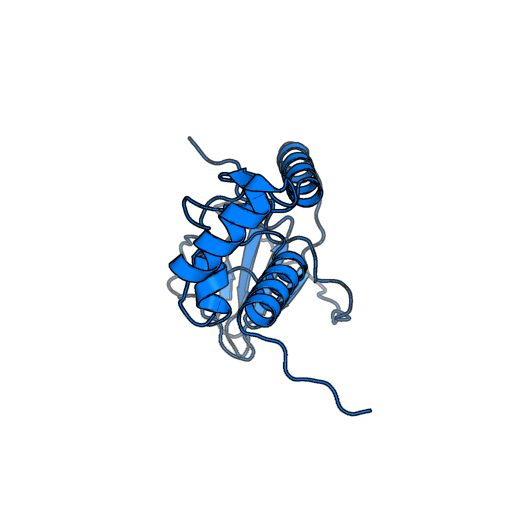 1 158 ? 19.653 -17.758 -17.636 1.00 28.73 158 ARG A O 1
ATOM 1202 N N . PRO A 1 159 ? 17.771 -16.956 -16.704 1.00 29.78 159 PRO A N 1
ATOM 1203 C CA . PRO A 1 159 ? 17.146 -18.267 -16.664 1.00 29.78 159 PRO A CA 1
ATOM 1204 C C . PRO A 1 159 ? 16.634 -18.596 -18.072 1.00 29.78 159 PRO A C 1
ATOM 1206 O O . PRO A 1 159 ? 15.874 -17.826 -18.666 1.00 29.78 159 PRO A O 1
ATOM 1209 N N . ARG A 1 160 ? 17.075 -19.726 -18.636 1.00 25.23 160 ARG A N 1
ATOM 1210 C CA . ARG A 1 160 ? 16.453 -20.304 -19.835 1.00 25.23 160 ARG A CA 1
ATOM 1211 C C . ARG A 1 160 ? 15.097 -20.900 -19.443 1.00 25.23 160 ARG A C 1
ATOM 1213 O O . ARG A 1 160 ? 15.025 -21.620 -18.456 1.00 25.23 160 ARG A O 1
ATOM 1220 N N . GLY A 1 161 ? 14.064 -20.634 -20.247 1.00 27.88 161 GLY A N 1
ATOM 1221 C CA . GLY A 1 161 ? 12.769 -21.320 -20.161 1.00 27.88 161 GLY A CA 1
ATOM 1222 C C . GLY A 1 161 ? 11.708 -20.642 -19.292 1.00 27.88 161 GLY A C 1
ATOM 1223 O O . GLY A 1 161 ? 11.148 -21.295 -18.425 1.00 27.88 161 GLY A O 1
ATOM 1224 N N . PHE A 1 162 ? 11.401 -19.360 -19.530 1.00 32.22 162 PHE A N 1
ATOM 1225 C CA . PHE A 1 162 ? 10.207 -18.716 -18.959 1.00 32.22 162 PHE A CA 1
ATOM 1226 C C . PHE A 1 162 ? 8.927 -19.388 -19.500 1.00 32.22 162 PHE A C 1
ATOM 1228 O O . PHE A 1 162 ? 8.652 -19.253 -20.696 1.00 32.22 162 PHE A O 1
ATOM 1235 N N . PRO A 1 163 ? 8.121 -20.081 -18.674 1.00 27.97 163 PRO A N 1
ATOM 1236 C CA . PRO A 1 163 ? 6.806 -20.556 -19.086 1.00 27.97 163 PRO A CA 1
ATOM 1237 C C . PRO A 1 163 ? 5.816 -19.382 -19.110 1.00 27.97 163 PRO A C 1
ATOM 1239 O O . PRO A 1 163 ? 5.958 -18.423 -18.347 1.00 27.97 163 PRO A O 1
ATOM 1242 N N . ARG A 1 164 ? 4.789 -19.456 -19.969 1.00 29.16 164 ARG A N 1
ATOM 1243 C CA . ARG A 1 164 ? 3.638 -18.536 -19.935 1.00 29.16 164 ARG A CA 1
ATOM 1244 C C . ARG A 1 164 ? 2.979 -18.635 -18.553 1.00 29.16 164 ARG A C 1
ATOM 1246 O O . ARG A 1 164 ? 2.435 -19.680 -18.218 1.00 29.16 164 ARG A O 1
ATOM 1253 N N . ALA A 1 165 ? 3.080 -17.577 -17.752 1.00 35.56 165 ALA A N 1
ATOM 1254 C CA . ALA A 1 165 ? 2.551 -17.546 -16.394 1.00 35.56 165 ALA A CA 1
ATOM 1255 C C . ALA A 1 165 ? 1.020 -17.418 -16.406 1.00 35.56 165 ALA A C 1
ATOM 1257 O O . ALA A 1 165 ? 0.473 -16.483 -16.993 1.00 35.56 165 ALA A O 1
ATOM 1258 N N . ASP A 1 166 ? 0.359 -18.364 -15.743 1.00 27.48 166 ASP A N 1
ATOM 1259 C CA . ASP A 1 166 ? -1.050 -18.291 -15.369 1.00 27.48 166 ASP A CA 1
ATOM 1260 C C . ASP A 1 166 ? -1.206 -17.314 -14.185 1.00 27.48 166 ASP A C 1
ATOM 1262 O O . ASP A 1 166 ? -0.420 -17.307 -13.236 1.00 27.48 166 ASP A O 1
ATOM 1266 N N . TYR A 1 167 ? -2.183 -16.420 -14.283 1.00 32.62 167 TYR A N 1
ATOM 1267 C CA . TYR A 1 167 ? -2.217 -15.084 -13.668 1.00 32.62 167 TYR A CA 1
ATOM 12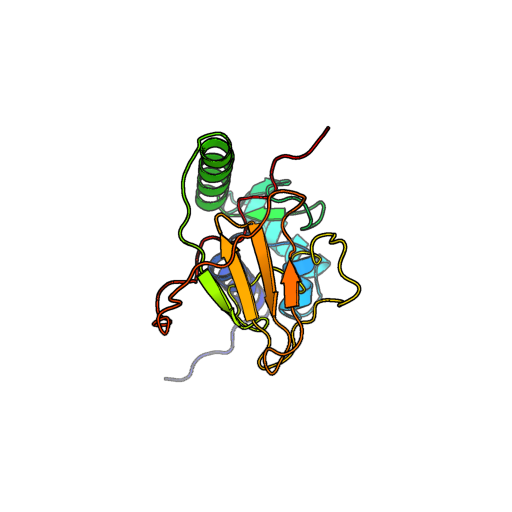68 C C . TYR A 1 167 ? -2.949 -15.030 -12.315 1.00 32.62 167 TYR A C 1
ATOM 1270 O O . TYR A 1 167 ? -3.410 -13.971 -11.892 1.00 32.62 167 TYR A O 1
ATOM 1278 N N . ARG A 1 168 ? -3.118 -16.162 -11.624 1.00 27.78 168 ARG A N 1
ATOM 1279 C CA . ARG A 1 168 ? -4.168 -16.293 -10.595 1.00 27.78 168 ARG A CA 1
ATOM 1280 C C . ARG A 1 168 ? -3.749 -16.202 -9.125 1.00 27.78 168 ARG A C 1
ATOM 1282 O O . ARG A 1 168 ? -4.593 -16.437 -8.264 1.00 27.78 168 ARG A O 1
ATOM 1289 N N . THR A 1 169 ? -2.516 -15.836 -8.763 1.00 28.84 169 THR A N 1
ATOM 1290 C CA . THR A 1 169 ? -2.150 -15.813 -7.323 1.00 28.84 169 THR A CA 1
ATOM 1291 C C . THR A 1 169 ? -1.069 -14.794 -6.946 1.00 28.84 169 THR A C 1
ATOM 1293 O O . THR A 1 169 ? -0.031 -15.156 -6.405 1.00 28.84 169 THR A O 1
ATOM 1296 N N . ALA A 1 170 ? -1.296 -13.501 -7.204 1.00 32.16 170 ALA A N 1
ATOM 1297 C CA . ALA A 1 170 ? -0.298 -12.453 -6.930 1.00 32.16 170 ALA A CA 1
ATOM 1298 C C . ALA A 1 170 ? -0.727 -11.360 -5.929 1.00 32.16 170 ALA A C 1
ATOM 1300 O O . ALA A 1 170 ? -0.078 -10.326 -5.856 1.00 32.16 170 ALA A O 1
ATOM 1301 N N . SER A 1 171 ? -1.782 -11.544 -5.130 1.00 37.00 171 SER A N 1
ATOM 1302 C CA . SER A 1 171 ? -2.414 -10.401 -4.439 1.00 37.00 171 SER A CA 1
ATOM 1303 C C . SER A 1 171 ? -1.983 -10.074 -3.001 1.00 37.00 171 SER A C 1
ATOM 1305 O O . SER A 1 171 ? -2.589 -9.177 -2.430 1.00 37.00 171 SER A O 1
ATOM 1307 N N . ARG A 1 172 ? -1.005 -10.731 -2.350 1.00 38.53 172 ARG A N 1
ATOM 1308 C CA . ARG A 1 172 ? -0.856 -10.555 -0.877 1.00 38.53 172 ARG A CA 1
ATOM 1309 C C . ARG A 1 172 ? 0.551 -10.420 -0.271 1.00 38.53 172 ARG A C 1
ATOM 1311 O O . ARG A 1 172 ? 0.678 -10.536 0.944 1.00 38.53 172 ARG A O 1
ATOM 1318 N N . THR A 1 173 ? 1.625 -10.155 -1.024 1.00 35.56 173 THR A N 1
ATOM 1319 C CA . THR A 1 173 ? 2.988 -10.212 -0.422 1.00 35.56 173 THR A CA 1
ATOM 1320 C C . THR A 1 173 ? 3.997 -9.195 -0.969 1.00 35.56 173 THR A C 1
ATOM 1322 O O . THR A 1 173 ? 5.140 -9.547 -1.251 1.00 35.56 173 THR A O 1
ATOM 1325 N N . THR A 1 174 ? 3.621 -7.918 -1.100 1.00 36.44 174 THR A N 1
ATOM 1326 C CA . THR A 1 174 ? 4.561 -6.890 -1.608 1.00 36.44 174 THR A CA 1
ATOM 1327 C C . THR A 1 174 ? 5.063 -5.913 -0.531 1.00 36.44 174 THR A C 1
ATOM 1329 O O . THR A 1 174 ? 6.126 -5.327 -0.700 1.00 36.44 174 THR A O 1
ATOM 1332 N N . ALA A 1 175 ? 4.391 -5.775 0.618 1.00 34.34 175 ALA A N 1
ATOM 1333 C CA . ALA A 1 175 ? 4.735 -4.742 1.607 1.00 34.34 175 ALA A CA 1
ATOM 1334 C C . ALA A 1 175 ? 5.872 -5.108 2.594 1.00 34.34 175 ALA A C 1
ATOM 1336 O O . ALA A 1 175 ? 6.482 -4.221 3.172 1.00 34.34 175 ALA A O 1
ATOM 1337 N N . ALA A 1 176 ? 6.212 -6.383 2.796 1.00 35.06 176 ALA A N 1
ATOM 1338 C CA . ALA A 1 176 ? 6.922 -6.806 4.014 1.00 35.06 176 ALA A CA 1
ATOM 1339 C C . ALA A 1 176 ? 8.460 -6.739 4.030 1.00 35.06 176 ALA A C 1
ATOM 1341 O O . ALA A 1 176 ? 9.075 -7.084 5.033 1.00 35.06 176 ALA A O 1
ATOM 1342 N N . LEU A 1 177 ? 9.113 -6.357 2.933 1.00 38.97 177 LEU A N 1
ATOM 1343 C CA . LEU A 1 177 ? 10.527 -6.716 2.712 1.00 38.97 177 LEU A CA 1
ATOM 1344 C C . LEU A 1 177 ? 11.510 -5.538 2.725 1.00 38.97 177 LEU A C 1
ATOM 1346 O O . LEU A 1 177 ? 12.667 -5.690 2.339 1.00 38.97 177 LEU A O 1
ATOM 1350 N N . TYR A 1 178 ? 11.072 -4.394 3.254 1.00 40.38 178 TYR A N 1
ATOM 1351 C CA . TYR A 1 178 ? 11.869 -3.167 3.376 1.00 40.38 178 TYR A CA 1
ATOM 1352 C C . TYR A 1 178 ? 12.249 -2.812 4.821 1.00 40.38 178 TYR A C 1
ATOM 1354 O O . TYR A 1 178 ? 12.594 -1.680 5.104 1.00 40.38 178 TYR A O 1
ATOM 1362 N N . ALA A 1 179 ? 12.199 -3.759 5.760 1.00 34.34 179 ALA A N 1
ATOM 1363 C CA . ALA A 1 179 ? 12.475 -3.493 7.176 1.00 34.34 179 ALA A CA 1
ATOM 1364 C C . ALA A 1 179 ? 13.966 -3.555 7.584 1.00 34.34 179 ALA A C 1
ATOM 1366 O O . ALA A 1 179 ? 14.252 -3.510 8.774 1.00 34.34 179 ALA A O 1
ATOM 1367 N N . ASN A 1 180 ? 14.928 -3.682 6.660 1.00 30.69 180 ASN A N 1
ATOM 1368 C CA . ASN A 1 180 ? 16.344 -3.709 7.046 1.00 30.69 180 ASN A CA 1
ATOM 1369 C C . ASN A 1 180 ? 17.294 -3.293 5.914 1.00 30.69 180 ASN A C 1
ATOM 1371 O O . ASN A 1 180 ? 17.639 -4.105 5.049 1.00 30.69 180 ASN A O 1
ATOM 1375 N N . ARG A 1 181 ? 17.757 -2.040 5.966 1.00 30.75 181 ARG A N 1
ATOM 1376 C CA . ARG A 1 181 ? 19.096 -1.629 5.519 1.00 30.75 181 ARG A CA 1
ATOM 1377 C C . ARG A 1 181 ? 19.493 -0.312 6.187 1.00 30.75 181 ARG A C 1
ATOM 1379 O O . ARG A 1 181 ? 19.286 0.769 5.652 1.00 30.75 181 ARG A O 1
ATOM 1386 N N . SER A 1 182 ? 20.091 -0.438 7.361 1.00 30.92 182 SER A N 1
ATOM 1387 C CA . SER A 1 182 ? 21.025 0.542 7.903 1.00 30.92 182 SER A CA 1
ATOM 1388 C C . SER A 1 182 ? 22.365 -0.163 8.024 1.00 30.92 182 SER A C 1
ATOM 1390 O O . SER A 1 182 ? 22.527 -0.991 8.914 1.00 30.92 182 SER A O 1
ATOM 1392 N N . GLU A 1 183 ? 23.242 0.116 7.066 1.00 30.89 183 GLU A N 1
ATOM 1393 C CA . GLU A 1 183 ? 24.707 0.120 7.155 1.00 30.89 183 GLU A CA 1
ATOM 1394 C C . GLU A 1 183 ? 25.236 0.941 5.974 1.00 30.89 183 GLU A C 1
ATOM 1396 O O . GLU A 1 183 ? 24.776 0.691 4.831 1.00 30.89 183 GLU A O 1
#